Protein AF-R1HKU9-F1 (afdb_monomer)

Sequence (147 aa):
I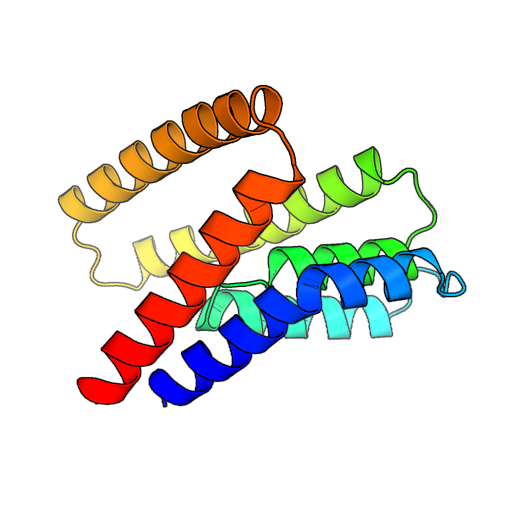VPWLIGGASLVLLAAPRLRRLAEGAEHHGLSPLTAVVAFLIGVYGGYFGAAAGVLMLALLVTAWNQPLARTNAAKNLVTGSANLLAAIVFAITGKVVWPAALAVCLGSLGGSWLGSALVRRLPATPLRIAIGIGGLGLAVVLGLRA

pLDDT: mean 79.21, std 11.12, range [49.06, 93.94]

Structure (mmCIF, N/CA/C/O backbone):
data_AF-R1HKU9-F1
#
_entry.id   AF-R1HKU9-F1
#
loop_
_atom_site.group_PDB
_atom_site.id
_atom_site.type_symbol
_atom_site.label_atom_id
_atom_site.label_alt_id
_atom_site.label_comp_id
_atom_site.label_asym_id
_atom_site.label_entity_id
_atom_site.label_seq_id
_atom_site.pdbx_PDB_ins_code
_atom_site.Cartn_x
_atom_site.Cartn_y
_atom_site.Cartn_z
_atom_site.occupancy
_atom_site.B_iso_or_equiv
_atom_site.auth_seq_id
_atom_site.auth_comp_id
_atom_site.auth_asym_id
_atom_site.auth_atom_id
_atom_site.pdbx_PDB_model_num
ATOM 1 N N . ILE A 1 1 ? -20.580 10.014 1.322 1.00 50.84 1 ILE A N 1
ATOM 2 C CA . ILE A 1 1 ? -19.119 10.180 1.082 1.00 50.84 1 ILE A CA 1
ATOM 3 C C . ILE A 1 1 ? -18.461 8.848 0.706 1.00 50.84 1 ILE A C 1
ATOM 5 O O . ILE A 1 1 ? -17.875 8.767 -0.365 1.00 50.84 1 ILE A O 1
ATOM 9 N N . VAL A 1 2 ? -18.646 7.787 1.503 1.00 49.72 2 VAL A N 1
ATOM 10 C CA . VAL A 1 2 ? -18.140 6.421 1.234 1.00 49.72 2 VAL A CA 1
ATOM 11 C C . VAL A 1 2 ? -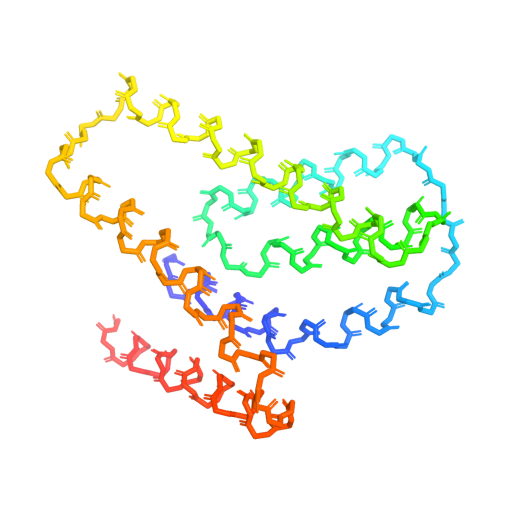18.440 5.881 -0.188 1.00 49.72 2 VAL A C 1
ATOM 13 O O . VAL A 1 2 ? -17.508 5.382 -0.814 1.00 49.72 2 VAL A O 1
ATOM 16 N N . PRO A 1 3 ? -19.647 6.040 -0.777 1.00 49.06 3 PRO A N 1
ATOM 17 C CA . PRO A 1 3 ? -19.952 5.477 -2.104 1.00 49.06 3 PRO A CA 1
ATOM 18 C C . PRO A 1 3 ? -19.160 6.113 -3.256 1.00 49.06 3 PRO A C 1
ATOM 20 O O . PRO A 1 3 ? -18.688 5.417 -4.152 1.00 49.06 3 PRO A O 1
ATOM 23 N N . TRP A 1 4 ? -18.944 7.431 -3.207 1.00 58.44 4 TRP A N 1
ATOM 24 C CA . TRP A 1 4 ? -18.168 8.162 -4.216 1.00 58.44 4 TRP A CA 1
ATOM 25 C C . TRP A 1 4 ? -16.685 7.783 -4.194 1.00 58.44 4 TRP A C 1
ATOM 27 O O . TRP A 1 4 ? -16.048 7.703 -5.243 1.00 58.44 4 TRP A O 1
ATOM 37 N N . LEU A 1 5 ? -16.149 7.476 -3.012 1.00 52.25 5 LEU A N 1
ATOM 38 C CA . LEU A 1 5 ? -14.774 7.002 -2.861 1.00 52.25 5 LEU A CA 1
ATOM 39 C C . LEU A 1 5 ? -14.603 5.579 -3.393 1.00 52.25 5 LEU A C 1
ATOM 41 O O . LEU A 1 5 ? -13.605 5.292 -4.048 1.00 52.25 5 LEU A O 1
ATOM 45 N N . ILE A 1 6 ? -15.603 4.716 -3.182 1.00 54.56 6 ILE A N 1
ATOM 46 C CA . ILE A 1 6 ? -15.634 3.357 -3.738 1.00 54.56 6 ILE A CA 1
ATOM 47 C C . ILE A 1 6 ? -15.737 3.394 -5.264 1.00 54.56 6 ILE A C 1
ATOM 49 O O . ILE A 1 6 ? -14.999 2.671 -5.937 1.00 54.56 6 ILE A O 1
ATOM 53 N N . GLY A 1 7 ? -16.577 4.270 -5.822 1.00 60.00 7 GLY A N 1
ATOM 54 C CA . GLY A 1 7 ? -16.670 4.488 -7.268 1.00 60.00 7 GLY A CA 1
ATOM 55 C C . GLY A 1 7 ? -15.362 5.009 -7.869 1.00 60.00 7 GLY A C 1
ATOM 56 O O . GLY A 1 7 ? -14.843 4.429 -8.824 1.00 60.00 7 GLY A O 1
ATOM 57 N N . GLY A 1 8 ? -14.773 6.046 -7.265 1.00 60.50 8 GLY A N 1
ATOM 58 C CA . GLY A 1 8 ? -13.494 6.616 -7.698 1.00 60.50 8 GLY A CA 1
ATOM 59 C C . GLY A 1 8 ? -12.341 5.617 -7.612 1.00 60.50 8 GLY A C 1
ATOM 60 O O . GLY A 1 8 ? -11.571 5.466 -8.558 1.00 60.50 8 GLY A O 1
ATOM 61 N N . ALA A 1 9 ? -12.248 4.858 -6.523 1.00 55.56 9 ALA A N 1
ATOM 62 C CA . ALA A 1 9 ? -11.223 3.839 -6.383 1.00 55.56 9 ALA A CA 1
ATOM 63 C C . ALA A 1 9 ? -11.415 2.668 -7.341 1.00 55.56 9 ALA A C 1
ATOM 65 O O . ALA A 1 9 ? -10.426 2.187 -7.878 1.00 55.56 9 ALA A O 1
ATOM 66 N N . SER A 1 10 ? -12.653 2.247 -7.610 1.00 58.12 10 SER A N 1
ATOM 67 C CA . SER A 1 10 ? -12.942 1.220 -8.617 1.00 58.12 10 SER A CA 1
ATOM 68 C C . SER A 1 10 ? -12.516 1.683 -10.011 1.00 58.12 10 SER A C 1
ATOM 70 O O . SER A 1 10 ? -11.882 0.922 -10.738 1.00 58.12 10 SER A O 1
ATOM 72 N N . LEU A 1 11 ? -12.763 2.950 -10.362 1.00 66.62 11 LEU A N 1
ATOM 73 C CA . LEU A 1 11 ? -12.286 3.550 -11.612 1.00 66.62 11 LEU A CA 1
ATOM 74 C C . LEU A 1 11 ? -10.757 3.598 -11.684 1.00 66.62 11 LEU A C 1
ATOM 76 O O . LEU A 1 11 ? -10.189 3.215 -12.704 1.00 66.62 11 LEU A O 1
ATOM 80 N N . VAL A 1 12 ? -10.076 3.991 -10.604 1.00 63.97 12 VAL A N 1
ATOM 81 C CA . VAL A 1 12 ? -8.604 3.969 -10.536 1.00 63.97 12 VAL A CA 1
ATOM 82 C C . VAL A 1 12 ? -8.070 2.538 -10.622 1.00 63.97 12 VAL A C 1
ATOM 84 O O . VAL A 1 12 ? -7.070 2.303 -11.291 1.00 63.97 12 VAL A O 1
ATOM 87 N N . LEU A 1 13 ? -8.741 1.559 -10.014 1.00 63.94 13 LEU A N 1
ATOM 88 C CA . LEU A 1 13 ? -8.364 0.143 -10.074 1.00 63.94 13 LEU A CA 1
ATOM 89 C C . LEU A 1 13 ? -8.545 -0.430 -11.487 1.00 63.94 13 LEU A C 1
ATOM 91 O O . LEU A 1 13 ? -7.702 -1.187 -11.962 1.00 63.94 13 LEU A O 1
ATOM 95 N N . LEU A 1 14 ? -9.597 -0.017 -12.194 1.00 64.62 14 LEU A N 1
ATOM 96 C CA . LEU A 1 14 ? -9.818 -0.355 -13.603 1.00 64.62 14 LEU A CA 1
ATOM 97 C C . LEU A 1 14 ? -8.829 0.368 -14.529 1.00 64.62 14 LEU A C 1
ATOM 99 O O . LEU A 1 14 ? -8.404 -0.186 -15.544 1.00 64.62 14 LEU A O 1
ATOM 103 N N . ALA A 1 15 ? -8.426 1.588 -14.176 1.00 67.75 15 ALA A N 1
ATOM 104 C CA . ALA A 1 15 ? -7.436 2.371 -14.904 1.00 67.75 15 ALA A CA 1
ATOM 105 C C . ALA A 1 15 ? -5.985 2.002 -14.537 1.00 67.75 15 ALA A C 1
ATOM 107 O O . ALA A 1 15 ? -5.075 2.314 -15.302 1.00 67.75 15 ALA A O 1
ATOM 108 N N . ALA A 1 16 ? -5.758 1.264 -13.445 1.00 63.38 16 ALA A N 1
ATOM 109 C CA . ALA A 1 16 ? -4.450 0.833 -12.947 1.00 63.38 16 ALA A CA 1
ATOM 110 C C . ALA A 1 16 ? -3.519 0.235 -14.023 1.00 63.38 16 ALA A C 1
ATOM 112 O O . ALA A 1 16 ? -2.338 0.586 -14.042 1.00 63.38 16 ALA A O 1
ATOM 113 N N . PRO A 1 17 ? -3.991 -0.618 -14.959 1.00 61.38 17 PRO A N 1
ATOM 114 C CA . PRO A 1 17 ? -3.163 -1.129 -16.050 1.00 61.38 17 PRO A CA 1
ATOM 115 C C . PRO A 1 17 ? -2.710 -0.040 -17.024 1.00 61.38 17 PRO A C 1
ATOM 117 O O . PRO A 1 17 ? -1.594 -0.103 -17.531 1.00 61.38 17 PRO A O 1
ATOM 120 N N . ARG A 1 18 ? -3.588 0.930 -17.309 1.00 63.88 18 ARG A N 1
ATOM 121 C CA . ARG A 1 18 ? -3.326 2.028 -18.245 1.00 63.88 18 ARG A CA 1
ATOM 122 C C . ARG A 1 18 ? -2.407 3.062 -17.613 1.00 63.88 18 ARG A C 1
ATOM 124 O O . ARG A 1 18 ? -1.430 3.430 -18.245 1.00 63.88 18 ARG A O 1
ATOM 131 N N . LEU A 1 19 ? -2.658 3.440 -16.356 1.00 64.31 19 LEU A N 1
ATOM 132 C CA . LEU A 1 19 ? -1.762 4.313 -15.593 1.00 64.31 19 LEU A CA 1
ATOM 133 C C . LEU A 1 19 ? -0.361 3.719 -15.489 1.00 64.31 19 LEU A C 1
ATOM 135 O O . LEU A 1 19 ? 0.616 4.422 -15.708 1.00 64.31 19 LEU A O 1
ATOM 139 N N . ARG A 1 20 ? -0.258 2.416 -15.213 1.00 64.31 20 ARG A N 1
ATOM 140 C CA . ARG A 1 20 ? 1.039 1.745 -15.144 1.00 64.31 20 ARG A CA 1
ATOM 141 C C . ARG A 1 20 ? 1.761 1.725 -16.496 1.00 64.31 20 ARG A C 1
ATOM 143 O O . ARG A 1 20 ? 2.951 1.996 -16.524 1.00 64.31 20 ARG A O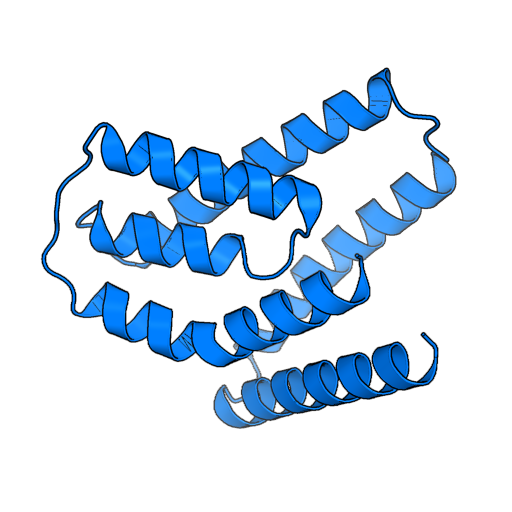 1
ATOM 150 N N . ARG A 1 21 ? 1.058 1.468 -17.605 1.00 67.44 21 ARG A N 1
ATOM 151 C CA . ARG A 1 21 ? 1.650 1.527 -18.957 1.00 67.44 21 ARG A CA 1
ATOM 152 C C . ARG A 1 21 ? 2.070 2.939 -19.367 1.00 67.44 21 ARG A C 1
ATOM 154 O O . ARG A 1 21 ? 3.109 3.097 -19.989 1.00 67.44 21 ARG A O 1
ATOM 161 N N . LEU A 1 22 ? 1.274 3.951 -19.021 1.00 66.00 22 LEU A N 1
ATOM 162 C CA . LEU A 1 22 ? 1.611 5.356 -19.263 1.00 66.00 22 LEU A CA 1
ATOM 163 C C . LEU A 1 22 ? 2.841 5.775 -18.448 1.00 66.00 22 LEU A C 1
ATOM 165 O O . LEU A 1 22 ? 3.704 6.463 -18.973 1.00 66.00 22 LEU A O 1
ATOM 169 N N . ALA A 1 23 ? 2.945 5.310 -17.200 1.00 66.25 23 ALA A N 1
ATOM 170 C CA . ALA A 1 23 ? 4.109 5.540 -16.349 1.00 66.25 23 ALA A CA 1
ATOM 171 C C . ALA A 1 23 ? 5.373 4.827 -16.863 1.00 66.25 23 ALA A C 1
ATOM 173 O O . ALA A 1 23 ? 6.452 5.398 -16.802 1.00 66.25 23 ALA A O 1
ATOM 174 N N . GLU A 1 24 ? 5.246 3.609 -17.400 1.00 67.00 24 GLU A N 1
ATOM 175 C CA . GLU A 1 24 ? 6.358 2.865 -18.019 1.00 67.00 24 GLU A CA 1
ATOM 176 C C . GLU A 1 24 ? 6.887 3.540 -19.307 1.00 67.00 24 GLU A C 1
ATOM 178 O O . GLU A 1 24 ? 8.029 3.297 -19.684 1.00 67.00 24 GLU A O 1
ATOM 183 N N . GLY A 1 25 ? 6.083 4.380 -19.973 1.00 63.50 25 GLY A N 1
ATOM 184 C CA . GLY A 1 25 ? 6.470 5.135 -21.175 1.00 63.50 25 GLY A CA 1
ATOM 185 C C . GLY A 1 25 ? 6.787 6.617 -20.943 1.00 63.50 25 GLY A C 1
ATOM 186 O O . GLY A 1 25 ? 7.033 7.332 -21.910 1.00 63.50 25 GLY A O 1
ATOM 187 N N . ALA A 1 26 ? 6.737 7.097 -19.698 1.00 66.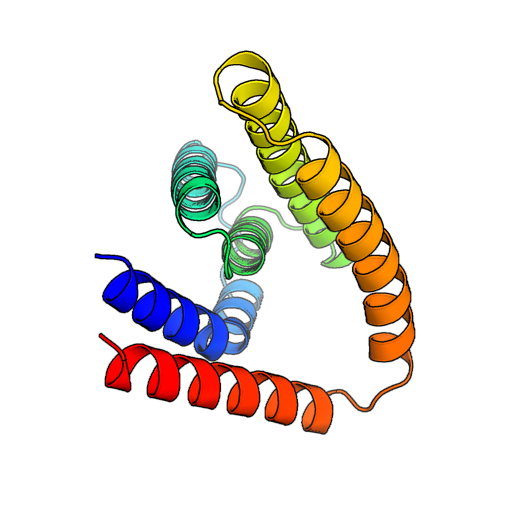19 26 ALA A N 1
ATOM 188 C CA . ALA A 1 26 ? 7.009 8.492 -19.374 1.00 66.19 26 ALA A CA 1
ATOM 189 C C . ALA A 1 26 ? 8.517 8.749 -19.221 1.00 66.19 26 ALA A C 1
ATOM 191 O O . ALA A 1 26 ? 9.249 7.921 -18.681 1.00 66.19 26 ALA A O 1
ATOM 192 N N . GLU A 1 27 ? 8.964 9.929 -19.656 1.00 66.56 27 GLU A N 1
ATOM 193 C CA . GLU A 1 27 ? 10.317 10.436 -19.396 1.00 66.56 27 GLU A CA 1
ATOM 194 C C . GLU A 1 27 ? 10.610 10.427 -17.884 1.00 66.56 27 GLU A C 1
ATOM 196 O O . GLU A 1 27 ? 9.749 10.763 -17.063 1.00 66.56 27 GLU A O 1
ATOM 201 N N . HIS A 1 28 ? 11.826 10.040 -17.497 1.00 72.62 28 HIS A N 1
ATOM 202 C CA . HIS A 1 28 ? 12.203 9.963 -16.087 1.00 72.62 28 HIS A CA 1
ATOM 203 C C . HIS A 1 28 ? 12.500 11.362 -15.545 1.00 72.62 28 HIS A C 1
ATOM 205 O O . HIS A 1 28 ? 13.499 11.973 -15.912 1.00 72.62 28 HIS A O 1
ATOM 211 N N . HIS A 1 29 ? 11.676 11.852 -14.619 1.00 71.38 29 HIS A N 1
ATOM 212 C CA . HIS A 1 29 ? 11.794 13.230 -14.118 1.00 71.38 29 HIS A CA 1
ATOM 213 C C . HIS A 1 29 ? 12.716 13.387 -12.894 1.00 71.38 29 HIS A C 1
ATOM 215 O O . HIS A 1 29 ? 12.836 14.479 -12.340 1.00 71.38 29 HIS A O 1
ATOM 221 N N . GLY A 1 30 ? 13.405 12.319 -12.480 1.00 77.19 30 GLY A N 1
ATOM 222 C CA . GLY A 1 30 ? 14.266 12.318 -11.297 1.00 77.19 30 GLY A CA 1
ATOM 223 C C . GLY A 1 30 ? 13.495 12.511 -9.983 1.00 77.19 30 GLY A C 1
ATOM 224 O O . GLY A 1 30 ? 12.313 12.856 -9.952 1.00 77.19 30 GLY A O 1
ATOM 225 N N . LEU A 1 31 ? 14.175 12.279 -8.858 1.00 82.44 31 LEU A N 1
ATOM 226 C CA . LEU A 1 31 ? 13.596 12.516 -7.536 1.00 82.44 31 LEU A CA 1
ATOM 227 C C . LEU A 1 31 ? 13.627 14.018 -7.233 1.00 82.44 31 LEU A C 1
ATOM 229 O O . LEU A 1 31 ? 14.665 14.575 -6.888 1.00 82.44 31 LEU A O 1
ATOM 233 N N . SER A 1 32 ? 12.474 14.666 -7.371 1.00 86.69 32 SER A N 1
ATOM 234 C CA . SER A 1 32 ? 12.279 16.092 -7.087 1.00 86.69 32 SER A CA 1
ATOM 235 C C . SER A 1 32 ? 11.433 16.306 -5.823 1.00 86.69 32 SER A C 1
ATOM 237 O O . SER A 1 32 ? 10.699 15.398 -5.417 1.00 86.69 32 SER A O 1
ATOM 239 N N . PRO A 1 33 ? 11.439 17.508 -5.212 1.00 88.31 33 PRO A N 1
ATOM 240 C CA . PRO A 1 33 ? 10.533 17.840 -4.106 1.00 88.31 33 PRO A CA 1
ATOM 241 C C . PRO A 1 33 ? 9.055 17.592 -4.444 1.00 88.31 33 PRO A C 1
ATOM 243 O O . PRO A 1 33 ? 8.281 17.156 -3.593 1.00 88.31 33 PRO A O 1
ATOM 246 N N . LEU A 1 34 ? 8.675 17.778 -5.712 1.00 87.38 34 LEU A N 1
ATOM 247 C CA . LEU A 1 34 ? 7.338 17.463 -6.211 1.00 87.38 34 LEU A CA 1
ATOM 248 C C . LEU A 1 34 ? 6.999 15.972 -6.049 1.00 87.38 34 LEU A C 1
ATOM 250 O O . LEU A 1 34 ? 5.876 15.635 -5.690 1.00 87.38 34 LEU A O 1
ATOM 254 N N . THR A 1 35 ? 7.974 15.079 -6.234 1.00 88.62 35 THR A N 1
ATOM 255 C CA . THR A 1 35 ? 7.785 13.631 -6.036 1.00 88.62 35 THR A CA 1
ATOM 256 C C . THR A 1 35 ? 7.404 13.323 -4.589 1.00 88.62 35 THR A C 1
ATOM 258 O O . THR A 1 35 ? 6.500 12.525 -4.351 1.00 88.62 35 THR A O 1
ATOM 261 N N . ALA A 1 36 ? 8.037 13.988 -3.616 1.00 88.12 36 ALA A N 1
ATOM 262 C CA . ALA A 1 36 ? 7.709 13.824 -2.200 1.00 88.12 36 ALA A CA 1
ATOM 263 C C . ALA A 1 36 ? 6.297 14.336 -1.875 1.00 88.12 36 ALA A C 1
ATOM 265 O O . ALA A 1 36 ? 5.554 13.667 -1.158 1.00 88.12 36 ALA A O 1
ATOM 266 N N . VAL A 1 37 ? 5.893 15.473 -2.455 1.00 88.88 37 VAL A N 1
ATOM 267 C CA . VAL A 1 37 ? 4.532 16.016 -2.305 1.00 88.88 37 VAL A CA 1
ATOM 268 C C . VAL A 1 37 ? 3.492 15.051 -2.875 1.00 88.88 37 VAL A C 1
ATOM 270 O O . VAL A 1 37 ? 2.513 14.731 -2.204 1.00 88.88 37 VAL A O 1
ATOM 273 N N . VAL A 1 38 ? 3.707 14.525 -4.082 1.00 88.75 38 VAL A N 1
ATOM 274 C CA . VAL A 1 38 ? 2.775 13.567 -4.695 1.00 88.75 38 VAL A CA 1
ATOM 275 C C . VAL A 1 38 ? 2.740 12.256 -3.905 1.00 88.75 38 VAL A C 1
ATOM 277 O O . VAL A 1 38 ? 1.658 11.725 -3.659 1.00 88.75 38 VAL A O 1
ATOM 280 N N . ALA A 1 39 ? 3.886 11.756 -3.434 1.00 90.12 39 ALA A N 1
ATOM 281 C CA . ALA A 1 39 ? 3.947 10.575 -2.573 1.00 90.12 39 ALA A CA 1
ATOM 282 C C . ALA A 1 39 ? 3.172 10.782 -1.260 1.00 90.12 39 ALA A C 1
ATOM 284 O O . ALA A 1 39 ? 2.450 9.883 -0.827 1.00 90.12 39 ALA A O 1
ATOM 285 N N . PHE A 1 40 ? 3.267 11.972 -0.658 1.00 86.19 40 PHE A N 1
ATOM 286 C CA . PHE A 1 40 ? 2.490 12.344 0.522 1.00 86.19 40 PHE A CA 1
ATOM 287 C C . PHE A 1 40 ? 0.983 12.349 0.233 1.00 86.19 40 PHE A C 1
ATOM 289 O O . PHE A 1 40 ? 0.222 11.732 0.975 1.00 86.19 40 PHE A O 1
ATOM 296 N N . LEU A 1 41 ? 0.546 12.956 -0.876 1.00 86.62 41 LEU A N 1
ATOM 297 C CA . LEU A 1 41 ? -0.864 12.957 -1.288 1.00 86.62 41 LEU A CA 1
ATOM 298 C C . LEU A 1 41 ? -1.397 11.538 -1.542 1.00 86.62 41 LEU A C 1
ATOM 300 O O . LEU A 1 41 ? -2.506 11.208 -1.119 1.00 86.62 41 LEU A O 1
ATOM 304 N N . ILE A 1 42 ? -0.594 10.670 -2.168 1.00 87.56 42 ILE A N 1
ATOM 305 C CA . ILE A 1 42 ? -0.921 9.244 -2.328 1.00 87.56 42 ILE A CA 1
ATOM 306 C C . ILE A 1 42 ? -1.034 8.560 -0.960 1.00 87.56 42 ILE A C 1
ATOM 308 O O . ILE A 1 42 ? -1.915 7.724 -0.773 1.00 87.56 42 ILE A O 1
ATOM 312 N N . GLY A 1 43 ? -0.175 8.915 -0.002 1.00 84.88 43 GLY A N 1
ATOM 313 C CA . GLY A 1 43 ? -0.233 8.432 1.377 1.00 84.88 43 GLY A CA 1
ATOM 314 C C . GLY A 1 43 ? -1.521 8.837 2.095 1.00 84.88 43 GLY A C 1
ATOM 315 O O . GLY A 1 43 ? -2.178 7.978 2.677 1.00 84.88 43 GLY A O 1
ATOM 316 N N . VAL A 1 44 ? -1.933 10.105 1.994 1.00 82.12 44 VAL A N 1
ATOM 317 C CA . VAL A 1 44 ? -3.208 10.603 2.548 1.00 82.12 44 VAL A CA 1
ATOM 318 C C . VAL A 1 44 ? -4.394 9.851 1.937 1.00 82.12 44 VAL A C 1
ATOM 320 O O . VAL A 1 44 ? -5.266 9.366 2.658 1.00 82.12 44 VAL A O 1
ATOM 323 N N . TYR A 1 45 ? -4.396 9.676 0.613 1.00 81.56 45 TYR A N 1
ATOM 324 C CA . TYR A 1 45 ? -5.397 8.868 -0.087 1.00 81.56 45 TYR A CA 1
ATOM 325 C C . TYR A 1 45 ? -5.400 7.404 0.387 1.00 81.56 45 TYR A C 1
ATOM 327 O O . TYR A 1 45 ? -6.457 6.829 0.653 1.00 81.56 45 TYR A O 1
ATOM 335 N N . GLY A 1 46 ? -4.216 6.805 0.531 1.00 81.88 46 GLY A N 1
ATOM 336 C CA . GLY A 1 46 ? -4.038 5.442 1.021 1.00 81.88 46 GLY A CA 1
ATOM 337 C C . GLY A 1 46 ? -4.533 5.254 2.454 1.00 81.88 46 GLY A C 1
ATOM 338 O O . GLY A 1 46 ? -5.183 4.254 2.731 1.00 81.88 46 GLY A O 1
ATOM 339 N N . GLY A 1 47 ? -4.303 6.222 3.340 1.00 74.88 47 GLY A N 1
ATOM 340 C CA . GLY A 1 47 ? -4.797 6.180 4.717 1.00 74.88 47 GLY A CA 1
ATOM 341 C C . GLY A 1 47 ? -6.317 6.325 4.822 1.00 74.88 47 GLY A C 1
ATOM 342 O O . GLY A 1 47 ? -6.925 5.746 5.717 1.00 74.88 47 GLY A O 1
ATOM 343 N N . TYR A 1 48 ? -6.941 7.064 3.901 1.00 71.38 48 TYR A N 1
ATOM 344 C CA . TYR A 1 48 ? -8.387 7.284 3.904 1.00 71.38 48 TYR A CA 1
ATOM 345 C C . TYR A 1 48 ? -9.182 6.165 3.216 1.00 71.38 48 TYR A C 1
ATOM 347 O O . TYR A 1 48 ? -10.228 5.759 3.717 1.00 71.38 48 TYR A O 1
ATOM 355 N N . PHE A 1 49 ? -8.702 5.668 2.069 1.00 69.19 49 PHE A N 1
ATOM 356 C CA . PHE A 1 49 ? -9.429 4.691 1.251 1.00 69.19 49 PHE A CA 1
ATOM 357 C C . PHE A 1 49 ? -8.697 3.355 1.052 1.00 69.19 49 PHE A C 1
ATOM 359 O O . PHE A 1 49 ? -9.330 2.308 0.924 1.00 69.19 49 PHE A O 1
ATOM 366 N N . GLY A 1 50 ? -7.365 3.363 0.994 1.00 69.88 50 GLY A N 1
ATOM 367 C CA . GLY A 1 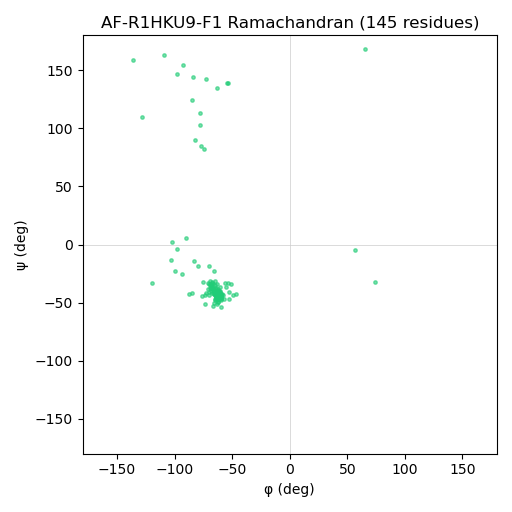50 ? -6.524 2.160 0.909 1.00 69.88 50 GLY A CA 1
ATOM 368 C C . GLY A 1 50 ? -6.496 1.441 -0.445 1.00 69.88 50 GLY A C 1
ATOM 369 O O . GLY A 1 50 ? -5.456 0.896 -0.825 1.00 69.88 50 GLY A O 1
ATOM 370 N N . ALA A 1 51 ? -7.584 1.447 -1.218 1.00 68.25 51 ALA A N 1
ATOM 371 C CA . ALA A 1 51 ? -7.621 0.754 -2.507 1.00 68.25 51 ALA A CA 1
ATOM 372 C C . ALA A 1 51 ? -6.796 1.484 -3.581 1.00 68.25 51 ALA A C 1
ATOM 374 O O . ALA A 1 51 ? -6.759 2.706 -3.629 1.00 68.25 51 ALA A O 1
ATOM 375 N N . ALA A 1 52 ? -6.120 0.729 -4.452 1.00 71.00 52 ALA A N 1
ATOM 376 C CA . ALA A 1 52 ? -5.279 1.217 -5.556 1.00 71.00 52 ALA A CA 1
ATOM 377 C C . ALA A 1 52 ? -4.108 2.172 -5.201 1.00 71.00 52 ALA A C 1
ATOM 379 O O . ALA A 1 52 ? -3.272 2.431 -6.068 1.00 71.00 52 ALA A O 1
ATOM 380 N N . ALA A 1 53 ? -3.947 2.609 -3.946 1.00 82.50 53 ALA A N 1
ATOM 381 C CA . ALA A 1 53 ? -2.853 3.486 -3.507 1.00 82.50 53 ALA A CA 1
ATOM 382 C C . ALA A 1 53 ? -1.465 2.909 -3.832 1.00 82.50 53 ALA A C 1
ATOM 384 O O . ALA A 1 53 ? -0.557 3.617 -4.261 1.00 82.50 53 ALA A O 1
ATOM 385 N N . GLY A 1 54 ? -1.315 1.587 -3.720 1.00 84.44 54 GLY A N 1
ATOM 386 C CA . GLY A 1 54 ? -0.082 0.907 -4.101 1.00 84.44 54 GLY A CA 1
ATOM 387 C C . GLY A 1 54 ? 0.241 0.975 -5.599 1.00 84.44 54 GLY A C 1
ATOM 388 O O . GLY A 1 54 ? 1.416 0.995 -5.952 1.00 84.44 54 GLY A O 1
ATOM 389 N N . VAL A 1 55 ? -0.768 1.020 -6.474 1.00 82.94 55 VAL A N 1
ATOM 390 C CA . VAL A 1 55 ? -0.563 1.188 -7.922 1.00 82.94 55 VAL A CA 1
ATOM 391 C C . VAL A 1 55 ? -0.150 2.621 -8.225 1.00 82.94 55 VAL A C 1
ATOM 393 O O . VAL A 1 55 ? 0.785 2.820 -8.991 1.00 82.94 55 VAL A O 1
ATOM 396 N N . LEU A 1 56 ? -0.808 3.602 -7.601 1.00 85.12 56 LEU A N 1
ATOM 397 C CA . LEU A 1 56 ? -0.458 5.016 -7.746 1.00 85.12 56 LEU A CA 1
ATOM 398 C C . LEU A 1 56 ? 0.983 5.274 -7.293 1.00 85.12 56 LEU A C 1
ATOM 400 O O . LEU A 1 56 ? 1.750 5.900 -8.018 1.00 85.12 56 LEU A O 1
ATOM 404 N N . MET A 1 57 ? 1.378 4.716 -6.143 1.00 90.62 57 MET A N 1
ATOM 405 C CA . MET A 1 57 ? 2.750 4.825 -5.645 1.00 90.62 57 MET A CA 1
ATOM 406 C C . MET A 1 57 ? 3.752 4.143 -6.585 1.00 90.62 57 MET A C 1
ATOM 408 O O . MET A 1 57 ? 4.823 4.684 -6.837 1.00 90.62 57 MET A O 1
ATOM 412 N N . LEU A 1 58 ? 3.412 2.970 -7.135 1.00 88.88 58 LEU A N 1
ATOM 413 C CA . LEU A 1 58 ? 4.272 2.300 -8.113 1.00 88.88 58 LEU A CA 1
ATOM 414 C C . LEU A 1 58 ? 4.430 3.140 -9.385 1.00 88.88 58 LEU A C 1
ATOM 416 O O . LEU A 1 58 ? 5.545 3.276 -9.870 1.00 88.88 58 LEU A O 1
ATOM 420 N N . ALA A 1 59 ? 3.337 3.702 -9.904 1.00 85.81 59 ALA A N 1
ATOM 421 C CA . ALA A 1 59 ? 3.358 4.556 -11.086 1.00 85.81 59 ALA A CA 1
ATOM 422 C C . ALA A 1 59 ? 4.252 5.782 -10.861 1.00 85.81 59 ALA A C 1
ATOM 424 O O . ALA A 1 59 ? 5.139 6.027 -11.670 1.00 85.81 59 ALA A O 1
ATOM 425 N N . LEU A 1 60 ? 4.099 6.469 -9.721 1.00 89.44 60 LEU A N 1
ATOM 426 C CA . LEU A 1 60 ? 4.959 7.591 -9.339 1.00 89.44 60 LEU A CA 1
ATOM 427 C C . LEU A 1 60 ? 6.440 7.190 -9.285 1.00 89.44 60 LEU A C 1
ATOM 429 O O . LEU A 1 60 ? 7.297 7.901 -9.804 1.00 89.44 60 LEU A O 1
ATOM 433 N N . LEU A 1 61 ? 6.753 6.058 -8.650 1.00 89.75 61 LEU A N 1
ATOM 434 C CA . LEU A 1 61 ? 8.136 5.615 -8.500 1.00 89.75 61 LEU A CA 1
ATOM 435 C C . LEU A 1 61 ? 8.753 5.162 -9.828 1.00 89.75 61 LEU A C 1
ATOM 437 O O . LEU A 1 61 ? 9.934 5.405 -10.031 1.00 89.75 61 LEU A O 1
ATOM 441 N N . VAL A 1 62 ? 7.983 4.557 -10.740 1.00 88.75 62 VAL A N 1
ATOM 442 C CA . VAL A 1 62 ? 8.465 4.218 -12.093 1.00 88.75 62 VAL A CA 1
ATOM 443 C C . VAL A 1 62 ? 8.781 5.488 -12.888 1.00 88.75 62 VAL A C 1
ATOM 445 O O . VAL A 1 62 ? 9.814 5.538 -13.540 1.00 88.75 62 VAL A O 1
ATOM 448 N N . THR A 1 63 ? 7.964 6.542 -12.778 1.00 85.62 63 THR A N 1
ATOM 449 C CA . THR A 1 63 ? 8.227 7.810 -13.483 1.00 85.62 63 THR A CA 1
ATOM 450 C C . THR A 1 63 ? 9.341 8.650 -12.856 1.00 85.62 63 THR A C 1
ATOM 452 O O . THR A 1 63 ? 10.033 9.392 -13.549 1.00 85.62 63 THR A O 1
ATOM 455 N N . ALA A 1 64 ? 9.509 8.587 -11.533 1.00 86.81 64 ALA A N 1
ATOM 456 C CA . ALA A 1 64 ? 10.462 9.434 -10.813 1.00 86.81 64 ALA A CA 1
ATOM 457 C C . ALA A 1 64 ? 11.835 8.771 -10.622 1.00 86.81 64 ALA A C 1
ATOM 459 O O . ALA A 1 64 ? 12.843 9.464 -10.471 1.00 86.81 64 ALA A O 1
ATOM 460 N N . TRP A 1 65 ? 11.899 7.436 -10.617 1.00 85.38 65 TRP A N 1
ATOM 461 C CA . TRP A 1 65 ? 13.111 6.690 -10.300 1.00 85.38 65 TRP A CA 1
ATOM 462 C C . TRP A 1 65 ? 13.446 5.657 -11.376 1.00 85.38 65 TRP A C 1
ATOM 464 O O . TRP A 1 65 ? 12.799 4.618 -11.495 1.00 85.38 65 TRP A O 1
ATOM 474 N N . ASN A 1 66 ? 14.526 5.923 -12.118 1.00 84.06 66 ASN A N 1
ATOM 475 C CA . ASN A 1 66 ? 15.034 5.032 -13.159 1.00 84.06 66 ASN A CA 1
ATOM 476 C C . ASN A 1 66 ? 15.745 3.809 -12.548 1.00 84.06 66 ASN A C 1
ATOM 478 O O . ASN A 1 66 ? 16.964 3.795 -12.359 1.00 84.06 66 ASN A O 1
ATOM 482 N N . GLN A 1 67 ? 14.970 2.799 -12.164 1.00 87.25 67 GLN A N 1
ATOM 483 C CA . GLN A 1 67 ? 15.461 1.514 -11.671 1.00 87.25 67 GLN A CA 1
ATOM 484 C C . GLN A 1 67 ? 14.668 0.364 -12.287 1.00 87.25 67 GLN A C 1
ATOM 486 O O . GLN A 1 67 ? 13.518 0.547 -12.694 1.00 87.25 67 GLN A O 1
ATOM 491 N N . PRO A 1 68 ? 15.235 -0.857 -12.291 1.00 87.00 68 PRO A N 1
ATOM 492 C CA . PRO A 1 68 ? 14.497 -2.040 -12.696 1.00 87.00 68 PRO A CA 1
ATOM 493 C C . PRO A 1 68 ? 13.190 -2.166 -11.912 1.00 87.00 68 PRO A C 1
ATOM 495 O O . PRO A 1 68 ? 13.174 -1.997 -10.689 1.00 87.00 68 PRO A O 1
ATOM 498 N N . LEU A 1 69 ? 12.113 -2.555 -12.598 1.00 82.38 69 LEU A N 1
ATOM 499 C CA . LEU A 1 69 ? 10.765 -2.647 -12.027 1.00 82.38 69 LEU A CA 1
ATOM 500 C C . LEU A 1 69 ? 10.718 -3.455 -10.719 1.00 82.38 69 LEU A C 1
ATOM 502 O O . LEU A 1 69 ? 9.956 -3.125 -9.815 1.00 82.38 69 LEU A O 1
ATOM 506 N N . ALA A 1 70 ? 11.554 -4.489 -10.586 1.00 83.38 70 ALA A N 1
ATOM 507 C CA . ALA A 1 70 ? 11.674 -5.270 -9.357 1.00 83.38 70 ALA A CA 1
ATOM 508 C C . ALA A 1 70 ? 12.109 -4.416 -8.150 1.00 83.38 70 ALA A C 1
ATOM 510 O O . ALA A 1 70 ? 11.523 -4.530 -7.073 1.00 83.38 70 ALA A O 1
ATOM 511 N N . ARG A 1 71 ? 13.093 -3.526 -8.335 1.00 87.56 71 ARG A N 1
ATOM 512 C CA . ARG A 1 71 ? 13.608 -2.635 -7.287 1.00 87.56 71 ARG A CA 1
ATOM 513 C C . ARG A 1 71 ? 12.613 -1.524 -6.966 1.00 87.56 71 ARG A C 1
ATOM 515 O O . ARG A 1 71 ? 12.348 -1.266 -5.795 1.00 87.56 71 ARG A O 1
ATOM 522 N N . THR A 1 72 ? 11.992 -0.945 -7.989 1.00 89.25 72 THR A N 1
ATOM 523 C CA . THR A 1 72 ? 10.933 0.063 -7.834 1.00 89.25 72 THR A CA 1
ATOM 524 C C . THR A 1 72 ? 9.721 -0.510 -7.096 1.00 89.25 72 THR A C 1
ATOM 526 O O . THR A 1 72 ? 9.174 0.117 -6.190 1.00 89.25 72 THR A O 1
ATOM 529 N N . ASN A 1 73 ? 9.336 -1.750 -7.405 1.00 88.62 73 ASN A N 1
ATOM 530 C CA . ASN A 1 73 ? 8.243 -2.440 -6.727 1.00 88.62 73 ASN A CA 1
ATOM 531 C C . ASN A 1 73 ? 8.582 -2.802 -5.272 1.00 88.62 73 ASN A C 1
ATOM 533 O O . ASN A 1 73 ? 7.724 -2.690 -4.396 1.00 88.62 73 ASN A O 1
ATOM 537 N N . ALA A 1 74 ? 9.830 -3.190 -4.993 1.00 90.75 74 ALA A N 1
ATOM 538 C CA . ALA A 1 74 ? 10.299 -3.392 -3.625 1.00 90.75 74 ALA A CA 1
ATOM 539 C C . ALA A 1 74 ? 10.225 -2.088 -2.813 1.00 90.75 74 ALA A C 1
ATOM 541 O O . ALA A 1 74 ? 9.682 -2.082 -1.710 1.00 90.75 74 ALA A O 1
ATOM 542 N N . ALA A 1 75 ? 10.674 -0.970 -3.389 1.00 92.12 75 ALA A N 1
ATOM 543 C CA . ALA A 1 75 ? 10.597 0.339 -2.751 1.00 92.12 75 ALA A CA 1
ATOM 544 C C . ALA A 1 75 ? 9.154 0.793 -2.508 1.00 92.12 75 ALA A C 1
ATOM 546 O O . ALA A 1 75 ? 8.825 1.222 -1.405 1.00 92.12 75 ALA A O 1
ATOM 547 N N . LYS A 1 76 ? 8.261 0.608 -3.488 1.00 91.44 76 LYS A N 1
ATOM 548 C CA . LYS A 1 76 ? 6.820 0.825 -3.310 1.00 91.44 76 LYS A CA 1
ATOM 549 C C . LYS A 1 76 ? 6.299 0.047 -2.104 1.00 91.44 76 LYS A C 1
ATOM 551 O O . LYS A 1 76 ? 5.539 0.595 -1.305 1.00 91.44 76 LYS A O 1
ATOM 556 N N . ASN A 1 77 ? 6.654 -1.234 -1.980 1.00 91.50 77 ASN A N 1
ATOM 557 C CA . ASN A 1 77 ? 6.162 -2.079 -0.890 1.00 91.50 77 ASN A CA 1
ATOM 558 C C . ASN A 1 77 ? 6.723 -1.634 0.460 1.00 91.50 77 ASN A C 1
ATOM 560 O O . ASN A 1 77 ? 5.980 -1.637 1.434 1.00 91.50 77 ASN A O 1
ATOM 564 N N . LEU A 1 78 ? 7.979 -1.188 0.505 1.00 93.38 78 LEU A N 1
ATOM 565 C CA . LEU A 1 78 ? 8.573 -0.624 1.711 1.00 93.38 78 LEU A CA 1
ATOM 566 C C . LEU A 1 78 ? 7.851 0.660 2.136 1.00 93.38 78 LEU A C 1
ATOM 568 O O . LEU A 1 78 ? 7.384 0.746 3.261 1.00 93.38 78 LEU A O 1
ATOM 572 N N . VAL A 1 79 ? 7.677 1.624 1.227 1.00 90.56 79 VAL A N 1
ATOM 573 C CA . VAL A 1 79 ? 7.023 2.907 1.538 1.00 90.56 79 VAL A CA 1
ATOM 574 C C . VAL A 1 79 ? 5.568 2.702 1.967 1.00 90.56 79 VAL A C 1
ATOM 576 O O . VAL A 1 79 ? 5.145 3.209 3.004 1.00 90.56 79 VAL A O 1
ATOM 579 N N . THR A 1 80 ? 4.800 1.927 1.197 1.00 89.56 80 THR A N 1
ATOM 580 C CA . THR A 1 80 ? 3.386 1.658 1.521 1.00 89.56 80 THR A CA 1
ATOM 581 C C . THR A 1 80 ? 3.232 0.795 2.775 1.00 89.56 80 THR A C 1
ATOM 583 O O . THR A 1 80 ? 2.314 1.020 3.560 1.00 89.56 80 THR A O 1
ATOM 586 N N . GLY A 1 81 ? 4.148 -0.149 3.007 1.00 89.12 81 GLY A N 1
ATOM 587 C CA . GLY A 1 81 ? 4.195 -0.962 4.220 1.00 89.12 81 GLY A CA 1
ATO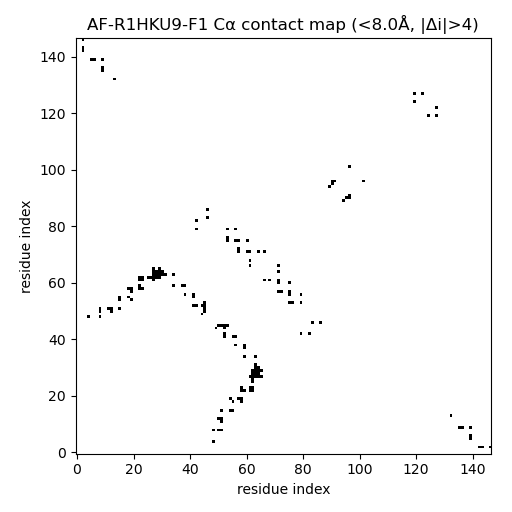M 588 C C . GLY A 1 81 ? 4.485 -0.129 5.466 1.00 89.12 81 GLY A C 1
ATOM 589 O O . GLY A 1 81 ? 3.746 -0.232 6.441 1.00 89.12 81 GLY A O 1
ATOM 590 N N . SER A 1 82 ? 5.491 0.747 5.416 1.00 90.69 82 SER A N 1
ATOM 591 C CA . SER A 1 82 ? 5.830 1.656 6.517 1.00 90.69 82 SER A CA 1
ATOM 592 C C . SER A 1 82 ? 4.679 2.605 6.855 1.00 90.69 82 SER A C 1
ATOM 594 O O . SER A 1 82 ? 4.379 2.801 8.030 1.00 90.69 82 SER A O 1
ATOM 596 N N . ALA A 1 83 ? 3.991 3.148 5.844 1.00 86.81 83 ALA A N 1
ATOM 597 C CA . ALA A 1 83 ? 2.821 4.002 6.051 1.00 86.81 83 ALA A CA 1
ATOM 598 C C . ALA A 1 83 ? 1.678 3.253 6.760 1.00 86.81 83 ALA A C 1
ATOM 600 O O . ALA A 1 83 ? 1.108 3.763 7.723 1.00 86.81 83 ALA A O 1
ATOM 601 N N . ASN A 1 84 ? 1.387 2.021 6.333 1.00 87.31 84 ASN A N 1
ATOM 602 C CA . ASN A 1 84 ? 0.363 1.189 6.967 1.00 87.31 84 ASN A CA 1
ATOM 603 C C . ASN A 1 84 ? 0.748 0.770 8.390 1.00 87.31 84 ASN A C 1
ATOM 605 O O . ASN A 1 84 ? -0.108 0.745 9.270 1.00 87.31 84 ASN A O 1
ATOM 609 N N . LEU A 1 85 ? 2.025 0.461 8.630 1.00 89.50 85 LEU A N 1
ATOM 610 C CA . LEU A 1 85 ? 2.519 0.126 9.963 1.00 89.50 85 LEU A CA 1
ATOM 611 C C . LEU A 1 85 ? 2.376 1.318 10.915 1.00 89.50 85 LEU A C 1
ATOM 613 O O . LEU A 1 85 ? 1.884 1.155 12.028 1.00 89.50 85 LEU A O 1
ATOM 617 N N . LEU A 1 86 ? 2.746 2.518 10.462 1.00 88.94 86 LEU A N 1
ATOM 618 C CA . LEU A 1 86 ? 2.575 3.740 11.242 1.00 88.94 86 LEU A CA 1
ATOM 619 C C . LEU A 1 86 ? 1.094 3.994 11.553 1.00 88.94 86 LEU A C 1
ATOM 621 O O . LEU A 1 86 ? 0.752 4.254 12.704 1.00 88.94 86 LEU A O 1
ATOM 625 N N . ALA A 1 87 ? 0.210 3.855 10.560 1.00 83.94 87 ALA A N 1
ATOM 626 C CA . ALA A 1 87 ? -1.232 3.982 10.761 1.00 83.94 87 ALA A CA 1
ATOM 627 C C . ALA A 1 87 ? -1.761 2.962 11.785 1.00 83.94 87 ALA A C 1
ATOM 629 O O . ALA A 1 87 ? -2.531 3.322 12.674 1.00 83.94 87 ALA A O 1
ATOM 630 N N . ALA A 1 88 ? -1.306 1.707 11.712 1.00 85.38 88 ALA A N 1
ATOM 631 C CA . ALA A 1 88 ? -1.671 0.667 12.669 1.00 85.38 88 ALA A CA 1
ATOM 632 C C . ALA A 1 88 ? -1.211 1.004 14.097 1.00 85.38 88 ALA A C 1
ATOM 634 O O . ALA A 1 88 ? -1.996 0.853 15.030 1.00 85.38 88 ALA A O 1
ATOM 635 N N . ILE A 1 89 ? 0.018 1.507 14.274 1.00 87.81 89 ILE A N 1
ATOM 636 C CA . ILE A 1 89 ? 0.538 1.952 15.579 1.00 87.81 89 ILE A CA 1
ATOM 637 C C . ILE A 1 89 ? -0.302 3.111 16.128 1.00 87.81 89 ILE A C 1
ATOM 639 O O . ILE A 1 89 ? -0.725 3.074 17.282 1.00 87.81 89 ILE A O 1
ATOM 643 N N . VAL A 1 90 ? -0.593 4.121 15.302 1.00 83.81 90 VAL A N 1
ATOM 644 C CA . VAL A 1 90 ? -1.414 5.270 15.710 1.00 83.81 90 VAL A CA 1
ATOM 645 C C . VAL A 1 90 ? -2.809 4.810 16.135 1.00 83.81 90 VAL A C 1
ATOM 647 O O . VAL A 1 90 ? -3.275 5.206 17.204 1.00 83.81 90 VAL A O 1
ATOM 650 N N . PHE A 1 91 ? -3.462 3.931 15.368 1.00 81.06 91 PHE A N 1
ATOM 651 C CA . PHE A 1 91 ? -4.776 3.398 15.738 1.00 81.06 91 PHE A CA 1
ATOM 652 C C . PHE A 1 91 ? -4.735 2.505 16.977 1.00 81.06 91 PHE A C 1
ATOM 654 O O . PHE A 1 91 ? -5.678 2.546 17.761 1.00 81.06 91 PHE A O 1
ATOM 661 N N . ALA A 1 92 ? -3.658 1.751 17.193 1.00 83.62 92 ALA A N 1
ATOM 662 C CA . ALA A 1 92 ? -3.484 0.944 18.396 1.00 83.62 92 ALA A CA 1
ATOM 663 C C . ALA A 1 92 ? -3.404 1.794 19.675 1.00 83.62 92 ALA A C 1
ATOM 665 O O . ALA A 1 92 ? -3.888 1.357 20.716 1.00 83.62 92 ALA A O 1
ATOM 666 N N . ILE A 1 93 ? -2.819 2.996 19.600 1.00 86.50 93 ILE A N 1
ATOM 667 C CA . ILE A 1 93 ? -2.656 3.899 20.752 1.00 86.50 93 ILE A CA 1
ATOM 668 C C . ILE A 1 93 ? -3.886 4.797 20.949 1.00 86.50 93 ILE A C 1
ATOM 670 O O . ILE A 1 93 ? -4.313 5.029 22.076 1.00 86.50 93 ILE A O 1
ATOM 674 N N . THR A 1 94 ? -4.441 5.335 19.861 1.00 79.00 94 THR A N 1
ATOM 675 C CA . THR A 1 94 ? -5.482 6.382 19.910 1.00 79.00 94 THR A CA 1
ATOM 676 C C . THR A 1 94 ? -6.903 5.854 19.713 1.00 79.00 94 THR A C 1
ATOM 678 O O . THR A 1 94 ? -7.870 6.502 20.114 1.00 79.00 94 THR A O 1
ATOM 681 N N . GLY A 1 95 ? -7.050 4.694 19.074 1.00 75.25 95 GLY A N 1
ATOM 682 C CA . GLY A 1 95 ? -8.334 4.123 18.693 1.00 75.25 95 GLY A CA 1
ATOM 683 C C . GLY A 1 95 ? -8.903 3.165 19.736 1.00 75.25 95 GLY A C 1
ATOM 684 O O . GLY A 1 95 ? -8.185 2.505 20.484 1.00 75.25 95 GLY A O 1
ATOM 685 N N . LYS A 1 96 ? -10.231 3.014 19.736 1.00 77.75 96 LYS A N 1
ATOM 686 C CA . LYS A 1 96 ? -10.907 1.919 20.447 1.00 77.75 96 LYS A CA 1
ATOM 687 C C . LYS A 1 96 ? -10.764 0.630 19.635 1.00 77.75 96 LYS A C 1
ATOM 689 O O . LYS A 1 96 ? -11.631 0.300 18.829 1.00 77.75 96 LYS A O 1
ATOM 694 N N . VAL A 1 97 ? -9.645 -0.069 19.811 1.00 84.19 97 VAL A N 1
ATOM 695 C CA . VAL A 1 97 ? -9.345 -1.298 19.066 1.00 84.19 97 VAL A CA 1
ATOM 696 C C . VAL A 1 97 ? -9.978 -2.514 19.737 1.00 84.19 97 VAL A C 1
ATOM 698 O O . VAL A 1 97 ? -9.714 -2.823 20.898 1.00 84.19 97 VAL A O 1
ATOM 701 N N . VAL A 1 98 ? -10.780 -3.255 18.973 1.00 91.00 98 VAL A N 1
ATOM 702 C CA . VAL A 1 98 ? -11.259 -4.584 19.368 1.00 91.00 98 VAL A CA 1
ATOM 703 C C . VAL A 1 98 ? -10.166 -5.602 19.037 1.00 91.00 98 VAL A C 1
ATOM 705 O O . VAL A 1 98 ? -10.107 -6.137 17.931 1.00 91.00 98 VAL A O 1
ATOM 708 N N . TRP A 1 99 ? -9.271 -5.854 19.992 1.00 90.75 99 TRP A N 1
ATOM 709 C CA . TRP A 1 99 ? -8.074 -6.687 19.808 1.00 90.75 99 TRP A CA 1
ATOM 710 C C . TRP A 1 99 ? -8.320 -8.088 19.224 1.00 90.75 99 TRP A C 1
ATOM 712 O O . TRP A 1 99 ? -7.562 -8.480 18.334 1.00 90.75 99 TRP A O 1
ATOM 722 N N . PRO A 1 100 ? -9.376 -8.833 19.615 1.00 93.38 100 PRO A N 1
ATOM 723 C CA . PRO A 1 100 ? -9.665 -10.127 18.996 1.00 93.38 100 PRO A CA 1
ATOM 724 C C . PRO A 1 100 ? -9.957 -10.013 17.494 1.00 93.38 100 PRO A C 1
ATOM 726 O O . PRO A 1 100 ? -9.452 -10.803 16.698 1.00 93.38 100 PRO A O 1
ATOM 729 N N . ALA A 1 101 ? -10.718 -8.991 17.092 1.00 90.06 101 ALA A N 1
ATOM 730 C CA . ALA A 1 101 ? -11.008 -8.731 15.685 1.00 90.06 101 ALA A CA 1
ATOM 731 C C . ALA A 1 101 ? -9.745 -8.282 14.933 1.00 90.06 101 ALA A C 1
ATOM 733 O O . ALA A 1 101 ? -9.497 -8.745 13.822 1.00 90.06 101 ALA A O 1
ATOM 734 N N . ALA A 1 102 ? -8.911 -7.440 15.552 1.00 88.88 102 ALA A N 1
ATOM 735 C CA . ALA A 1 102 ? -7.640 -7.009 14.973 1.00 88.88 102 ALA A CA 1
ATOM 736 C C . ALA A 1 102 ? -6.689 -8.193 14.715 1.00 88.88 102 ALA A C 1
ATOM 738 O O . ALA A 1 102 ? -6.102 -8.285 13.637 1.00 88.88 102 ALA A O 1
ATOM 739 N N . LEU A 1 103 ? -6.583 -9.134 15.660 1.00 91.94 103 LEU A N 1
ATOM 740 C CA . LEU A 1 103 ? -5.801 -10.364 15.498 1.00 91.94 103 LEU A CA 1
ATOM 741 C C . LEU A 1 103 ? -6.358 -11.257 14.385 1.00 91.94 103 LEU A C 1
ATOM 743 O O . LEU A 1 103 ? -5.589 -11.727 13.547 1.00 91.94 103 LEU A O 1
ATOM 747 N N . ALA A 1 104 ? -7.678 -11.448 14.331 1.00 93.94 104 ALA A N 1
ATOM 748 C CA . ALA A 1 104 ? -8.316 -12.228 13.272 1.00 93.94 104 ALA A CA 1
ATOM 749 C C . ALA A 1 104 ? -8.038 -11.633 11.879 1.00 93.94 104 ALA A C 1
ATOM 751 O O . ALA A 1 104 ? -7.651 -12.356 10.959 1.00 93.94 104 ALA A O 1
ATOM 752 N N . VAL A 1 105 ? -8.155 -10.307 11.735 1.00 90.44 105 VAL A N 1
ATOM 753 C CA . VAL A 1 105 ? -7.836 -9.594 10.489 1.00 90.44 105 VAL A CA 1
ATOM 754 C C . VAL A 1 105 ? -6.349 -9.695 10.155 1.00 90.44 105 VAL A C 1
ATOM 756 O O . VAL A 1 105 ? -6.010 -9.911 8.993 1.00 90.44 105 VAL A O 1
ATOM 759 N N . CYS A 1 106 ? -5.460 -9.582 11.144 1.00 89.75 106 CYS A N 1
ATOM 760 C CA . CYS A 1 106 ? -4.017 -9.715 10.952 1.00 89.75 106 CYS A CA 1
ATOM 761 C C . CYS A 1 106 ? -3.654 -11.100 10.396 1.00 89.75 106 CYS A C 1
ATOM 763 O O . CYS A 1 106 ? -3.045 -11.202 9.329 1.00 89.75 106 CYS A O 1
ATOM 765 N N . LEU A 1 107 ? -4.103 -12.168 11.061 1.00 93.69 107 LEU A N 1
ATOM 766 C CA . LEU A 1 107 ? -3.841 -13.545 10.636 1.00 93.69 107 LEU A CA 1
ATOM 767 C C . LEU A 1 107 ? -4.463 -13.848 9.268 1.00 93.69 107 LEU A C 1
ATOM 769 O O . LEU A 1 107 ? -3.797 -14.420 8.405 1.00 93.69 107 LEU A O 1
ATOM 773 N N . GLY A 1 108 ? -5.703 -13.406 9.038 1.00 92.62 108 GLY A N 1
ATOM 774 C CA . GLY A 1 108 ? -6.372 -13.547 7.746 1.00 92.62 108 GLY A CA 1
ATOM 775 C C . GLY A 1 108 ? -5.646 -12.806 6.622 1.00 92.62 108 GLY A C 1
ATOM 776 O O . GLY A 1 108 ? -5.488 -13.346 5.529 1.00 92.62 108 GLY A O 1
ATOM 777 N N . SER A 1 109 ? -5.131 -11.605 6.892 1.00 87.44 109 SER A N 1
ATOM 778 C CA . SER A 1 109 ? -4.388 -10.807 5.909 1.00 87.44 109 SER A CA 1
ATOM 779 C C . SER A 1 109 ? -3.026 -11.415 5.586 1.00 87.44 109 SER A C 1
ATOM 781 O O . SER A 1 109 ? -2.640 -11.452 4.417 1.00 87.44 109 SER A O 1
ATOM 783 N N . LEU A 1 110 ? -2.305 -11.925 6.590 1.00 89.94 110 LEU A N 1
ATOM 784 C CA . LEU A 1 110 ? -1.021 -12.606 6.398 1.00 89.94 110 LEU A CA 1
ATOM 785 C C . LEU A 1 110 ? -1.200 -13.909 5.613 1.00 89.94 110 LEU A C 1
ATOM 787 O O . LEU A 1 110 ? -0.540 -14.109 4.590 1.00 89.94 110 LEU A O 1
ATOM 791 N N . GLY A 1 111 ? -2.144 -14.753 6.039 1.00 92.81 111 GLY A N 1
ATOM 792 C CA . GLY A 1 111 ? -2.465 -16.005 5.358 1.00 92.81 111 GLY A CA 1
ATOM 793 C C . GLY A 1 111 ? -2.961 -15.772 3.931 1.00 92.81 111 GLY A C 1
ATOM 794 O O . GLY A 1 111 ? -2.457 -16.383 2.990 1.00 92.81 111 GLY A O 1
ATOM 795 N N . GLY A 1 112 ? -3.882 -14.825 3.745 1.00 87.62 112 GLY A N 1
ATOM 796 C CA . GLY A 1 112 ? -4.411 -14.445 2.436 1.00 87.62 112 GLY A CA 1
ATOM 797 C C . GLY A 1 112 ? -3.351 -13.854 1.505 1.00 87.62 112 GLY A C 1
ATOM 798 O O . GLY A 1 112 ? -3.330 -14.186 0.322 1.00 87.62 112 GLY A O 1
ATOM 799 N N . SER A 1 113 ? -2.424 -13.040 2.019 1.00 85.56 113 SER A N 1
ATOM 800 C CA . SER A 1 113 ? -1.317 -12.487 1.221 1.00 85.56 113 SER A CA 1
ATOM 801 C C . SER A 1 113 ? -0.353 -13.579 0.755 1.00 85.56 113 SER A C 1
ATOM 803 O O . SER A 1 113 ? 0.069 -13.593 -0.406 1.00 85.56 113 SER A O 1
ATOM 805 N N . TRP A 1 114 ? -0.027 -14.524 1.639 1.00 86.75 114 TRP A N 1
ATOM 806 C CA . TRP A 1 114 ? 0.846 -15.646 1.309 1.00 86.75 114 TRP A CA 1
ATOM 807 C C . TRP A 1 114 ? 0.197 -16.588 0.286 1.00 86.75 114 TRP A C 1
ATOM 809 O O . TRP A 1 114 ? 0.760 -16.811 -0.787 1.00 86.75 114 TRP A O 1
ATOM 819 N N . LEU A 1 115 ? -1.028 -17.052 0.552 1.00 88.06 115 LEU A N 1
ATOM 820 C CA . LEU A 1 115 ? -1.769 -17.940 -0.349 1.00 88.06 115 LEU A CA 1
ATOM 821 C C . LEU A 1 115 ? -2.092 -17.265 -1.686 1.00 88.06 115 LEU A C 1
ATOM 823 O O . LEU A 1 115 ? -1.879 -17.852 -2.745 1.00 88.06 115 LEU A O 1
ATOM 827 N N . GLY A 1 116 ? -2.560 -16.017 -1.655 1.00 83.62 116 GLY A N 1
ATOM 828 C CA . GLY A 1 116 ? -2.915 -15.257 -2.850 1.00 83.62 116 GLY A CA 1
ATOM 829 C C . GLY A 1 116 ? -1.714 -15.021 -3.763 1.00 83.62 116 GLY A C 1
ATOM 830 O O . GLY A 1 116 ? -1.810 -15.223 -4.974 1.00 83.62 116 GLY A O 1
ATOM 831 N N . SER A 1 117 ? -0.554 -14.664 -3.200 1.00 80.81 117 SER A N 1
ATOM 832 C CA . SER A 1 117 ? 0.672 -14.480 -3.987 1.00 80.81 117 SER A CA 1
ATOM 833 C C . SER A 1 117 ? 1.212 -15.792 -4.565 1.00 80.81 117 SER A C 1
ATOM 835 O O . SER A 1 117 ? 1.716 -15.796 -5.691 1.00 80.81 117 SER A O 1
ATOM 837 N N . ALA A 1 118 ? 1.067 -16.910 -3.848 1.00 84.69 118 ALA A N 1
ATOM 838 C CA . ALA A 1 118 ? 1.406 -18.234 -4.358 1.00 84.69 118 ALA A CA 1
ATOM 839 C C . ALA A 1 118 ? 0.465 -18.667 -5.496 1.00 84.69 118 ALA A C 1
ATOM 841 O O . ALA A 1 118 ? 0.926 -19.193 -6.511 1.00 84.69 118 ALA A O 1
ATOM 842 N N . LEU A 1 119 ? -0.838 -18.404 -5.359 1.00 84.44 119 LEU A N 1
ATOM 843 C CA . LEU A 1 119 ? -1.855 -18.781 -6.338 1.00 84.44 119 LEU A CA 1
ATOM 844 C C . LEU A 1 119 ? -1.756 -17.956 -7.629 1.00 84.44 119 LEU A C 1
ATOM 846 O O . LEU A 1 119 ? -1.796 -18.521 -8.719 1.00 84.44 119 LEU A O 1
ATOM 850 N N . VAL A 1 120 ? -1.546 -16.638 -7.526 1.00 81.06 120 VAL A N 1
ATOM 851 C CA . VAL A 1 120 ? -1.361 -15.739 -8.685 1.00 81.06 120 VAL A CA 1
ATOM 852 C C . VAL A 1 120 ? -0.204 -16.189 -9.581 1.00 81.06 120 VAL A C 1
ATOM 854 O O . VAL A 1 120 ? -0.287 -16.042 -10.795 1.00 81.06 120 VAL A O 1
ATOM 857 N N . ARG A 1 121 ? 0.857 -16.779 -9.013 1.00 81.31 121 ARG A N 1
ATOM 858 C CA . ARG A 1 121 ? 1.997 -17.300 -9.789 1.00 81.31 121 ARG A CA 1
ATOM 859 C C . ARG A 1 121 ? 1.661 -18.543 -10.618 1.00 81.31 121 ARG A C 1
ATOM 861 O O . ARG A 1 121 ? 2.422 -18.869 -11.521 1.00 81.31 121 ARG A O 1
ATOM 868 N N . ARG A 1 122 ? 0.568 -19.246 -10.304 1.00 84.12 122 ARG A N 1
ATOM 869 C CA . ARG A 1 122 ? 0.145 -20.486 -10.979 1.00 84.12 122 ARG A CA 1
ATOM 870 C C . ARG A 1 122 ? -1.018 -20.286 -11.952 1.00 84.12 122 ARG A C 1
ATOM 872 O O . ARG A 1 122 ? -1.306 -21.189 -12.729 1.00 84.12 122 ARG A O 1
ATOM 879 N N . LEU A 1 123 ? -1.695 -19.139 -11.903 1.00 81.56 123 LEU A N 1
ATOM 880 C CA . LEU A 1 123 ? -2.870 -18.858 -12.725 1.00 81.56 123 LEU A CA 1
ATOM 881 C C . LEU A 1 123 ? -2.518 -18.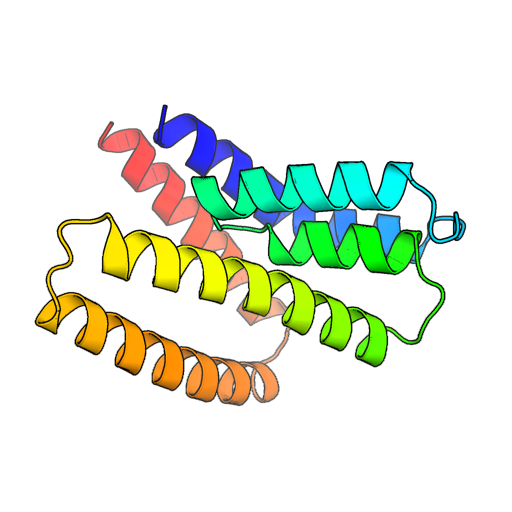041 -13.980 1.00 81.56 123 LEU A C 1
ATOM 883 O O . LEU A 1 123 ? -1.648 -17.169 -13.928 1.00 81.56 123 LEU A O 1
ATOM 887 N N . PRO A 1 124 ? -3.225 -18.257 -15.104 1.00 81.81 124 PRO A N 1
ATOM 888 C CA . PRO A 1 124 ? -3.080 -17.421 -16.290 1.00 81.81 124 PRO A CA 1
ATOM 889 C C . PRO A 1 124 ? -3.510 -15.974 -15.992 1.00 81.81 124 PRO A C 1
ATOM 891 O O . PRO A 1 124 ? -4.553 -15.721 -15.384 1.00 81.81 124 PRO A O 1
ATOM 894 N N . ALA A 1 125 ? -2.706 -15.005 -16.439 1.00 74.19 125 ALA A N 1
ATOM 895 C CA . ALA A 1 125 ? -2.850 -13.598 -16.054 1.00 74.19 125 ALA A CA 1
ATOM 896 C C . ALA A 1 125 ? -4.162 -12.947 -16.533 1.00 74.19 125 ALA A C 1
ATOM 898 O O . ALA A 1 125 ? -4.720 -12.102 -15.832 1.00 74.19 125 ALA A O 1
ATOM 899 N N . THR A 1 126 ? -4.659 -13.320 -17.717 1.00 76.06 126 THR A N 1
ATOM 900 C CA . THR A 1 126 ? -5.832 -12.683 -18.342 1.00 76.06 126 THR A CA 1
ATOM 901 C C . THR A 1 126 ? -7.153 -13.065 -17.661 1.00 76.06 126 THR A C 1
ATOM 903 O O . THR A 1 126 ? -7.873 -12.148 -17.260 1.00 76.06 126 THR A O 1
ATOM 906 N N . PRO A 1 127 ? -7.473 -14.358 -17.433 1.00 80.69 127 PRO A N 1
ATOM 907 C CA . PRO A 1 127 ? -8.698 -14.745 -16.727 1.00 80.69 127 PRO A CA 1
ATOM 908 C C . PRO A 1 127 ? -8.742 -14.217 -15.294 1.00 80.69 127 PRO A C 1
ATOM 910 O O . PRO A 1 127 ? -9.772 -13.712 -14.854 1.00 80.69 127 PRO A O 1
ATOM 913 N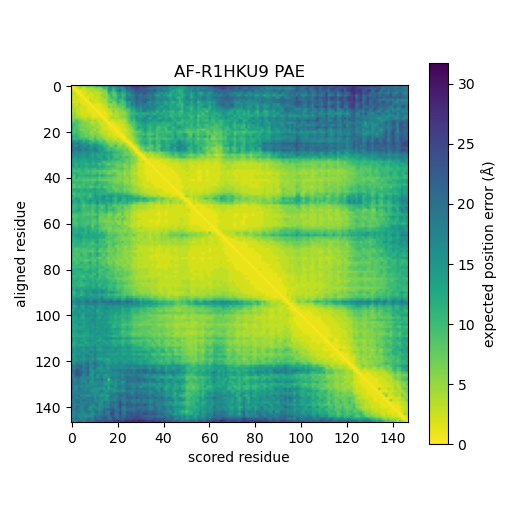 N . LEU A 1 128 ? -7.605 -14.255 -14.590 1.00 76.31 128 LEU A N 1
ATOM 914 C CA . LEU A 1 128 ? -7.494 -13.737 -13.228 1.00 76.31 128 LEU A CA 1
ATOM 915 C C . LEU A 1 128 ? -7.836 -12.242 -13.166 1.00 76.31 128 LEU A C 1
ATOM 917 O O . LEU A 1 128 ? -8.576 -11.801 -12.289 1.00 76.31 128 LEU A O 1
ATOM 921 N N . ARG A 1 129 ? -7.346 -11.459 -14.133 1.00 69.88 129 ARG A N 1
ATOM 922 C CA . ARG A 1 129 ? -7.659 -10.029 -14.241 1.00 69.88 129 ARG A CA 1
ATOM 923 C C . ARG A 1 129 ? -9.142 -9.766 -14.474 1.00 69.88 129 ARG A C 1
ATOM 925 O O . ARG A 1 129 ? -9.698 -8.878 -13.833 1.00 69.88 129 ARG A O 1
ATOM 932 N N . ILE A 1 130 ? -9.759 -10.512 -15.391 1.00 74.62 130 ILE A N 1
ATOM 933 C CA . ILE A 1 130 ? -11.181 -10.362 -15.728 1.00 74.62 130 ILE A CA 1
ATOM 934 C C . ILE A 1 130 ? -12.043 -10.717 -14.514 1.00 74.62 130 ILE A C 1
ATOM 936 O O . ILE A 1 130 ? -12.934 -9.949 -14.164 1.00 74.62 130 ILE A O 1
ATOM 940 N N . ALA A 1 131 ? -11.726 -11.812 -13.819 1.00 79.75 131 ALA A N 1
ATOM 941 C CA . ALA A 1 131 ? -12.437 -12.227 -12.613 1.00 79.75 131 ALA A CA 1
ATOM 942 C C . ALA A 1 131 ? -12.381 -11.157 -11.509 1.00 79.75 131 ALA A C 1
ATOM 944 O O . ALA A 1 131 ? -13.416 -10.792 -10.953 1.00 79.75 131 ALA A O 1
ATOM 945 N N . ILE A 1 132 ? -11.194 -10.595 -11.239 1.00 77.69 132 ILE A N 1
ATOM 946 C CA . ILE A 1 132 ? -11.028 -9.511 -10.257 1.00 77.69 132 ILE A CA 1
ATOM 947 C C . ILE A 1 132 ? -11.824 -8.264 -10.678 1.00 77.69 132 ILE A C 1
ATOM 949 O O . ILE A 1 132 ? -12.492 -7.650 -9.848 1.00 77.69 132 ILE A O 1
ATOM 953 N N . GLY A 1 133 ? -11.781 -7.900 -11.964 1.00 72.00 133 GLY A N 1
ATOM 954 C CA . GLY A 1 133 ? -12.502 -6.742 -12.497 1.00 72.00 133 GLY A CA 1
ATOM 955 C C . GLY A 1 133 ? -14.024 -6.876 -12.391 1.00 72.00 133 GLY A C 1
ATOM 956 O O . GLY A 1 133 ? -14.685 -5.956 -11.914 1.00 72.00 133 GLY A O 1
ATOM 957 N N . ILE A 1 134 ? -14.576 -8.029 -12.780 1.00 80.81 134 ILE A N 1
ATOM 958 C CA . ILE A 1 134 ? -16.017 -8.313 -12.689 1.00 80.81 134 ILE A CA 1
ATOM 959 C C . ILE A 1 134 ? -16.466 -8.353 -11.227 1.00 80.81 134 ILE A C 1
ATOM 961 O O . ILE A 1 134 ? -17.484 -7.754 -10.889 1.00 80.81 134 ILE A O 1
ATOM 965 N N . GLY A 1 135 ? -15.693 -8.997 -10.346 1.00 78.50 135 GLY A N 1
ATOM 966 C CA . GLY A 1 135 ? -15.990 -9.030 -8.913 1.00 78.50 135 GLY A CA 1
ATOM 967 C C . GLY A 1 135 ? -16.029 -7.631 -8.290 1.00 78.50 135 GLY A C 1
ATOM 968 O O . GLY A 1 135 ? -16.957 -7.314 -7.547 1.00 78.50 135 GLY A O 1
ATOM 969 N N . GLY A 1 136 ? -15.073 -6.766 -8.645 1.00 71.25 136 GLY A N 1
ATOM 970 C CA . GLY A 1 136 ? -15.049 -5.370 -8.200 1.00 71.25 136 GLY A CA 1
ATOM 971 C C . GLY A 1 136 ? -16.247 -4.557 -8.701 1.00 71.25 136 GLY A C 1
ATOM 972 O O . GLY A 1 136 ? -16.874 -3.844 -7.919 1.00 71.25 136 GLY A O 1
ATOM 973 N N . LEU A 1 137 ? -16.611 -4.704 -9.980 1.00 74.31 137 LEU A N 1
ATOM 974 C CA . LEU A 1 137 ? -17.790 -4.053 -10.565 1.00 74.31 137 LEU A CA 1
ATOM 975 C C . LEU A 1 137 ? -19.094 -4.530 -9.912 1.00 74.31 137 LEU A C 1
ATOM 977 O O . LEU A 1 137 ? -19.946 -3.710 -9.581 1.00 74.31 137 LEU A O 1
ATOM 981 N N . GLY A 1 138 ? -19.232 -5.836 -9.672 1.00 78.75 138 GLY A N 1
ATOM 982 C CA . GLY A 1 138 ? -20.391 -6.402 -8.985 1.00 78.75 138 GLY A CA 1
ATOM 983 C C . GLY A 1 138 ? -20.543 -5.859 -7.564 1.00 78.75 138 GLY A C 1
ATOM 984 O O . GLY A 1 138 ? -21.633 -5.444 -7.175 1.00 78.75 138 GLY A O 1
ATOM 985 N N . LEU A 1 139 ? -19.441 -5.778 -6.810 1.00 70.44 139 LEU A N 1
ATOM 986 C CA . LEU A 1 139 ? -19.447 -5.203 -5.465 1.00 70.44 139 LEU A CA 1
ATOM 987 C C . LEU A 1 139 ? -19.855 -3.721 -5.478 1.00 70.44 139 LEU A C 1
ATOM 989 O O . LEU A 1 139 ? -20.651 -3.299 -4.640 1.00 70.44 139 LEU A O 1
ATOM 993 N N . ALA A 1 140 ? -19.351 -2.942 -6.441 1.00 70.19 140 ALA A N 1
ATOM 994 C CA . ALA A 1 140 ? -19.699 -1.532 -6.594 1.00 70.19 140 ALA A CA 1
ATOM 995 C C . ALA A 1 140 ? -21.199 -1.330 -6.874 1.00 70.19 140 ALA A C 1
ATOM 997 O O . ALA A 1 140 ? -21.820 -0.459 -6.267 1.00 70.19 140 ALA A O 1
ATOM 998 N N . VAL A 1 141 ? -21.796 -2.167 -7.730 1.00 81.31 141 VAL A N 1
ATOM 999 C CA . VAL A 1 141 ? -23.239 -2.134 -8.023 1.00 81.31 141 VAL A CA 1
ATOM 1000 C C . VAL A 1 141 ? -24.062 -2.488 -6.784 1.00 81.31 141 VAL A C 1
ATOM 1002 O O . VAL A 1 141 ? -24.996 -1.769 -6.443 1.00 81.31 141 VAL A O 1
ATOM 1005 N N . VAL A 1 142 ? -23.698 -3.555 -6.065 1.00 79.94 142 VAL A N 1
ATOM 1006 C CA . VAL A 1 142 ? -24.424 -3.983 -4.856 1.00 79.94 142 VAL A CA 1
ATOM 1007 C C . VAL A 1 142 ? -24.377 -2.919 -3.762 1.00 79.94 142 VAL A C 1
ATOM 1009 O O . VAL A 1 142 ? -25.387 -2.665 -3.110 1.00 79.94 142 VAL A O 1
ATOM 1012 N N . LEU A 1 143 ? -23.222 -2.284 -3.559 1.00 67.62 143 LEU A N 1
ATOM 1013 C CA . LEU A 1 143 ? -23.082 -1.203 -2.584 1.00 67.62 143 LEU A CA 1
ATOM 1014 C C . LEU A 1 143 ? -23.839 0.058 -3.009 1.00 67.62 143 LEU A C 1
ATOM 1016 O O . LEU A 1 143 ? -24.400 0.728 -2.150 1.00 67.62 143 LEU A O 1
ATOM 1020 N N . GLY A 1 144 ? -23.895 0.356 -4.309 1.00 69.12 144 GLY A N 1
ATOM 1021 C CA . GLY A 1 144 ? -24.674 1.473 -4.844 1.00 69.12 144 GLY A CA 1
ATOM 1022 C C . GLY A 1 144 ? -26.188 1.287 -4.715 1.00 69.12 144 GLY A C 1
ATOM 1023 O O . GLY A 1 144 ? -26.892 2.263 -4.510 1.00 69.12 144 GLY A O 1
ATOM 1024 N N . LEU A 1 145 ? -26.686 0.049 -4.785 1.00 76.81 145 LEU A N 1
ATOM 1025 C CA . LEU A 1 145 ? -28.111 -0.270 -4.605 1.00 76.81 145 LEU A CA 1
ATOM 1026 C C . LEU A 1 145 ? -28.550 -0.324 -3.132 1.00 76.81 145 LEU A C 1
ATOM 1028 O O . LEU A 1 145 ? -29.744 -0.302 -2.849 1.00 76.81 145 LEU A O 1
ATOM 1032 N N . ARG A 1 146 ? -27.598 -0.462 -2.201 1.00 67.19 146 ARG A N 1
ATOM 1033 C CA . ARG A 1 146 ? -27.847 -0.493 -0.748 1.00 67.19 146 ARG A CA 1
ATOM 1034 C C . ARG A 1 146 ? -27.622 0.859 -0.058 1.00 67.19 146 ARG A C 1
ATOM 1036 O O . ARG A 1 146 ? -27.811 0.932 1.155 1.00 67.19 146 ARG A O 1
ATOM 1043 N N . ALA A 1 147 ? -27.165 1.868 -0.798 1.00 50.50 147 ALA A N 1
ATOM 1044 C CA . ALA A 1 147 ? -26.969 3.242 -0.337 1.00 50.50 147 ALA A CA 1
ATOM 1045 C C . ALA A 1 147 ? -28.231 4.077 -0.573 1.00 50.50 147 ALA A C 1
ATOM 1047 O O . ALA A 1 147 ? -28.465 4.984 0.253 1.00 50.50 147 ALA A O 1
#

Foldseek 3Di:
DVLVLLVVLLVLVVCLVVLQVVLLPAAAPADDPVLVVQLVVLLVSCLVRVHCSLSSQLSSQSNHPPDDSVVSSVVSCVSSVVSVVVSVVCCVVPHPDPVVVVVVVVVCVVVCVVVVVVVCVVDDPVVVSVVVSVVSVVVSVVVVVVD

Solvent-accessible surface area (backbone atoms only — not comparable to full-atom values): 8151 Å² total; per-residue (Å²): 112,70,67,61,53,51,50,52,36,50,52,48,50,71,38,40,68,56,51,42,54,53,22,75,70,44,76,70,70,46,88,43,75,65,54,56,53,52,53,49,54,44,46,56,48,29,74,74,68,50,62,51,29,68,54,54,4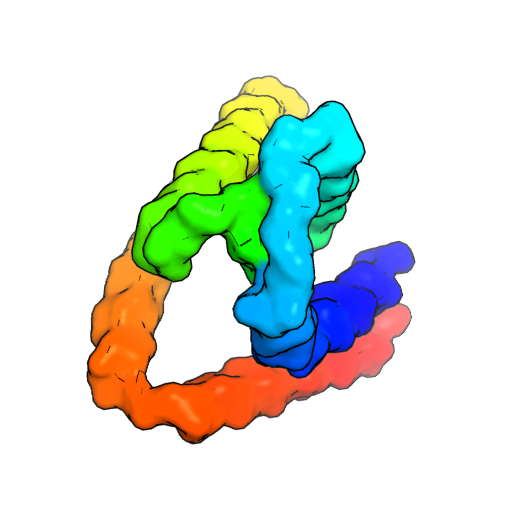8,36,28,52,38,49,21,27,42,95,57,60,67,71,60,41,49,50,49,36,50,50,55,56,46,51,53,52,50,52,52,50,53,52,39,65,75,75,43,93,68,60,60,72,59,52,51,52,51,49,53,49,49,53,52,47,51,54,53,49,57,58,47,59,76,74,49,65,69,66,64,54,51,50,52,54,51,52,53,53,52,51,51,52,51,57,53,62,76,73,106

Organism: NCBI:txid1292037

Mean predicted aligned error: 9.49 Å

Secondary structure (DSSP, 8-state):
-HHHHHHHHHHHHHHHHHHHHHHHTS----S-HHHHHHHHHHHHHHHHT-SSHHHHHHHHHHHH--S-HHHHHHHHHHHHHHHHHHHHHHHHHHS---HHHHHHHHHHHHHHHHHHHHHHTTS-HHHHHHHHHHHHHHHHHHHHH--

InterPro domains:
  IPR002781 Transmembrane protein TauE-like, transmembrane domain [PF01925] (2-142)

Radius of gyration: 16.91 Å; Cα contacts (8 Å, |Δi|>4): 90; chains: 1; bounding box: 44×38×42 Å